Protein AF-A0A522DLZ8-F1 (afdb_monomer_lite)

Secondary structure (DSSP, 8-state):
----------TTS---GGGSHHHHHHHHHT--PPPPHHHHHHHHHHHHHHHHH-

Radius of gyration: 17.08 Å; chains: 1; bounding box: 38×20×42 Å

Sequence (54 aa):
MIENTVRVFRSEEGLPREKQLAWKIAKVAADPVEVTDEVAEMVINRVIDNAAVA

pLDDT: mean 93.91, std 4.95, range [73.44, 98.5]

Foldseek 3Di:
DDDQDDDDDDPVPDDPPCNDPVNVVVCVVPPPDDDDPVNVVVVVVVVVVVVVVD

Structure (mmCIF, N/CA/C/O backbone):
data_AF-A0A522DLZ8-F1
#
_entry.id   AF-A0A522DLZ8-F1
#
loop_
_atom_site.group_PDB
_atom_site.id
_atom_site.type_symbol
_atom_site.label_atom_id
_atom_site.label_alt_id
_atom_site.label_comp_id
_atom_site.label_asym_id
_atom_site.label_entity_id
_atom_site.label_seq_id
_atom_site.pdbx_PDB_ins_code
_atom_site.Cartn_x
_atom_site.Cartn_y
_atom_site.Cartn_z
_atom_site.occupancy
_atom_site.B_iso_or_equiv
_atom_site.auth_seq_id
_atom_site.auth_comp_id
_atom_site.auth_asym_id
_atom_site.auth_atom_id
_atom_site.pdbx_PDB_model_num
ATOM 1 N N . MET A 1 1 ? -14.753 3.804 -7.356 1.00 73.44 1 MET A N 1
ATOM 2 C CA . MET A 1 1 ? -14.063 4.453 -6.220 1.00 73.44 1 MET A CA 1
ATOM 3 C C . MET A 1 1 ? -14.608 3.866 -4.930 1.00 73.44 1 MET A C 1
ATOM 5 O O . MET A 1 1 ? -15.822 3.776 -4.809 1.00 73.44 1 MET A O 1
ATOM 9 N N . ILE A 1 2 ? -13.748 3.406 -4.016 1.00 82.50 2 ILE A N 1
ATOM 10 C CA . ILE A 1 2 ? -14.184 2.897 -2.704 1.00 82.50 2 ILE A CA 1
ATOM 11 C C . ILE A 1 2 ? -14.242 4.078 -1.736 1.00 82.50 2 ILE A C 1
ATOM 13 O O . ILE A 1 2 ? -13.210 4.668 -1.419 1.00 82.50 2 ILE A O 1
ATOM 17 N N . GLU A 1 3 ? -15.433 4.412 -1.250 1.00 89.19 3 GLU A N 1
ATOM 18 C CA . GLU A 1 3 ? -15.606 5.445 -0.230 1.00 89.19 3 GLU A CA 1
ATOM 19 C C . GLU A 1 3 ? -15.443 4.853 1.173 1.00 89.19 3 GLU A C 1
ATOM 21 O O . GLU A 1 3 ? -16.090 3.874 1.545 1.00 89.19 3 GLU A O 1
ATOM 26 N N . ASN A 1 4 ? -14.557 5.453 1.971 1.00 90.50 4 ASN A N 1
ATOM 27 C CA . ASN A 1 4 ? -14.320 5.058 3.353 1.00 90.50 4 ASN A CA 1
ATOM 28 C C . ASN A 1 4 ? -14.752 6.185 4.291 1.00 90.50 4 ASN A C 1
ATOM 30 O O . ASN A 1 4 ? -14.041 7.173 4.441 1.00 90.50 4 ASN A O 1
ATOM 34 N N . THR A 1 5 ? -15.883 6.022 4.978 1.00 90.19 5 THR A N 1
ATOM 35 C CA . THR A 1 5 ? -16.281 6.958 6.037 1.00 90.19 5 THR A CA 1
ATOM 36 C C . THR A 1 5 ? -15.336 6.829 7.230 1.00 90.19 5 THR A C 1
ATOM 38 O O . THR A 1 5 ? -15.133 5.729 7.761 1.00 90.19 5 THR A O 1
ATOM 41 N N . VAL A 1 6 ? -14.763 7.956 7.653 1.00 92.44 6 VAL A N 1
ATOM 42 C CA . VAL A 1 6 ? -13.840 8.048 8.789 1.00 92.44 6 VAL A CA 1
ATOM 43 C C . VAL A 1 6 ? -14.446 8.958 9.848 1.00 92.44 6 VAL A C 1
ATOM 45 O O . VAL A 1 6 ? -14.934 10.042 9.544 1.00 92.44 6 VAL A O 1
ATOM 48 N N . ARG A 1 7 ? -14.398 8.509 11.102 1.00 93.00 7 ARG A N 1
ATOM 49 C CA . ARG A 1 7 ? -14.726 9.311 12.281 1.00 93.00 7 ARG A CA 1
ATOM 50 C C . ARG A 1 7 ? -13.770 8.975 13.414 1.00 93.00 7 ARG A C 1
ATOM 52 O O . ARG A 1 7 ? -13.169 7.902 13.422 1.00 93.00 7 ARG A O 1
ATOM 59 N N . VAL A 1 8 ? -13.698 9.860 14.397 1.00 93.25 8 VAL A N 1
ATOM 60 C CA . VAL A 1 8 ? -13.053 9.565 15.678 1.00 93.25 8 VAL A CA 1
ATOM 61 C C . VAL A 1 8 ? -13.932 8.622 16.511 1.00 93.25 8 VAL A C 1
ATOM 63 O O . VAL A 1 8 ? -15.162 8.682 16.436 1.00 93.25 8 VAL A O 1
ATOM 66 N N . PHE A 1 9 ? -13.301 7.746 17.291 1.00 93.75 9 PHE A N 1
ATOM 67 C CA . PHE A 1 9 ? -13.939 6.843 18.256 1.00 93.75 9 PHE A CA 1
ATOM 68 C C . PHE A 1 9 ? -13.330 7.113 19.631 1.00 93.75 9 PHE A C 1
ATOM 70 O O . PHE A 1 9 ? -12.116 7.306 19.725 1.00 93.75 9 PHE A O 1
ATOM 77 N N . ARG A 1 10 ? -14.143 7.138 20.693 1.00 94.12 10 ARG A N 1
ATOM 78 C CA . ARG A 1 10 ? -13.606 7.155 22.060 1.00 94.12 10 ARG A CA 1
ATOM 79 C C . ARG A 1 10 ? -12.943 5.815 22.359 1.00 94.12 10 ARG A C 1
ATOM 81 O O . ARG A 1 10 ? -13.382 4.786 21.861 1.00 94.12 10 ARG A O 1
ATOM 88 N N . SER A 1 11 ? -11.929 5.809 23.218 1.00 90.12 11 SER A N 1
ATOM 89 C CA . SER A 1 11 ? -11.181 4.585 23.545 1.00 90.12 11 SER A CA 1
ATOM 90 C C . SER A 1 11 ? -12.031 3.493 24.210 1.00 90.12 11 SER A C 1
ATOM 92 O O . SER A 1 11 ? -11.684 2.321 24.126 1.00 90.12 11 SER A O 1
ATOM 94 N N . GLU A 1 12 ? -13.138 3.867 24.859 1.00 94.06 12 GLU A N 1
ATOM 95 C CA . GLU A 1 12 ? -14.117 2.940 25.454 1.00 94.06 12 GLU A CA 1
ATOM 96 C C . GLU A 1 12 ? -15.070 2.313 24.420 1.00 94.06 12 GLU A C 1
ATOM 98 O O . GLU A 1 12 ? -15.654 1.257 24.663 1.00 94.06 12 GLU A O 1
ATOM 103 N N . GLU A 1 13 ? -15.223 2.941 23.249 1.00 89.88 13 GLU A N 1
ATOM 104 C CA . GLU A 1 13 ? -16.003 2.402 22.140 1.00 89.88 13 GLU A CA 1
ATOM 105 C C . GLU A 1 13 ? -15.160 1.325 21.443 1.00 89.88 13 GLU A C 1
ATOM 107 O O . GLU A 1 13 ? -14.278 1.629 20.640 1.00 89.88 13 GLU A O 1
ATOM 112 N N . GLY A 1 14 ? -15.414 0.049 21.742 1.00 89.75 14 GLY A N 1
ATOM 113 C CA . GLY A 1 14 ? -14.733 -1.063 21.077 1.00 89.75 14 GLY A CA 1
ATOM 114 C C . GLY A 1 14 ? -14.834 -0.960 19.548 1.00 89.75 14 GLY A C 1
ATOM 115 O O . GLY A 1 14 ? -15.923 -1.048 18.977 1.00 89.75 14 GLY A O 1
ATOM 116 N N . LEU A 1 15 ? -13.692 -0.786 18.876 1.00 93.75 15 LEU A N 1
ATOM 117 C CA . LEU A 1 15 ? -13.599 -0.671 17.420 1.00 93.75 15 LEU A CA 1
ATOM 118 C C . LEU A 1 15 ? -12.934 -1.924 16.830 1.00 93.75 15 LEU A C 1
ATOM 120 O O . LEU A 1 15 ? -11.727 -2.111 17.019 1.00 93.75 15 LEU A O 1
ATOM 124 N N . PRO A 1 16 ? -13.675 -2.756 16.072 1.00 94.31 16 PRO A N 1
ATOM 125 C CA . PRO A 1 16 ? -13.094 -3.878 15.344 1.00 94.31 16 PRO A CA 1
ATOM 126 C C . PRO A 1 16 ? -11.932 -3.437 14.452 1.00 94.31 16 PRO A C 1
ATOM 128 O O . PRO A 1 16 ? -12.003 -2.383 13.810 1.00 94.31 16 PRO A O 1
ATOM 131 N N . ARG A 1 17 ? -10.876 -4.255 14.387 1.00 93.62 17 ARG A N 1
ATOM 132 C CA . ARG A 1 17 ? -9.638 -3.941 13.659 1.00 93.62 17 ARG A CA 1
ATOM 133 C C . ARG A 1 17 ? -9.918 -3.621 12.194 1.00 93.62 17 ARG A C 1
ATOM 135 O O . ARG A 1 17 ? -9.381 -2.657 11.665 1.00 93.62 17 ARG A O 1
ATOM 142 N N . GLU A 1 18 ? -10.847 -4.343 11.582 1.00 94.12 18 GLU A N 1
ATOM 143 C CA . GLU A 1 18 ? -11.244 -4.209 10.182 1.00 94.12 18 GLU A CA 1
ATOM 144 C C . GLU A 1 18 ? -11.893 -2.855 9.868 1.00 94.12 18 GLU A C 1
ATOM 146 O O . GLU A 1 18 ? -11.876 -2.391 8.726 1.00 94.12 18 GLU A O 1
ATOM 151 N N . LYS A 1 19 ? -12.472 -2.205 10.885 1.00 92.50 19 LYS A N 1
ATOM 152 C CA . LYS A 1 19 ? -13.100 -0.886 10.759 1.00 92.50 19 LYS A CA 1
ATOM 153 C C 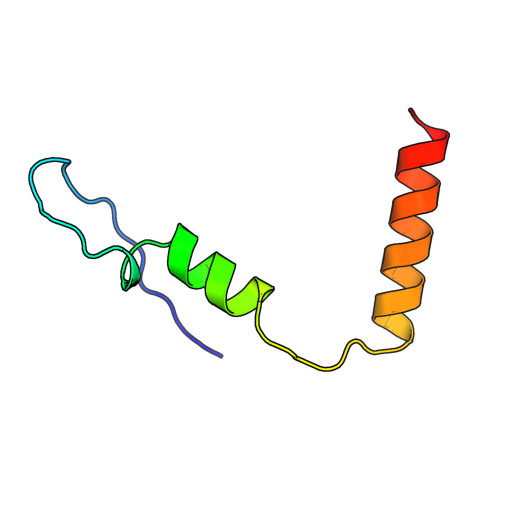. LYS A 1 19 ? -12.111 0.263 10.954 1.00 92.50 19 LYS A C 1
ATOM 155 O O . LYS A 1 19 ? -12.450 1.396 10.609 1.00 92.50 19 LYS A O 1
ATOM 160 N N . GLN A 1 20 ? -10.908 -0.006 11.461 1.00 94.25 20 GLN A N 1
ATOM 161 C CA . GLN A 1 20 ? -9.869 1.005 11.632 1.00 94.25 20 GLN A CA 1
ATOM 162 C C . GLN A 1 20 ? -9.381 1.512 10.271 1.00 94.25 20 GLN A C 1
ATOM 164 O O . GLN A 1 20 ? -9.211 0.740 9.325 1.00 94.25 20 GLN A O 1
ATOM 169 N N . LEU A 1 21 ? -9.104 2.815 10.172 1.00 94.56 21 LEU A N 1
ATOM 170 C CA . LEU A 1 21 ? -8.553 3.404 8.948 1.00 94.56 21 LEU A CA 1
ATOM 171 C C . LEU A 1 21 ? -7.219 2.748 8.557 1.00 94.56 21 LEU A C 1
ATOM 173 O O . LEU A 1 21 ? -7.012 2.446 7.386 1.00 94.56 21 LEU A O 1
ATOM 177 N N . ALA A 1 22 ? -6.364 2.449 9.539 1.00 95.06 22 ALA A N 1
ATOM 178 C CA . ALA A 1 22 ? -5.090 1.771 9.310 1.00 95.06 22 ALA A CA 1
ATOM 179 C C . ALA A 1 22 ? -5.265 0.403 8.627 1.00 95.06 22 ALA A C 1
ATOM 181 O O . ALA A 1 22 ? -4.526 0.082 7.701 1.00 95.06 22 ALA A O 1
ATOM 182 N N . TRP A 1 23 ? -6.279 -0.377 9.020 1.00 95.88 23 TRP A N 1
ATOM 183 C CA . TRP A 1 23 ? -6.579 -1.657 8.374 1.00 95.88 23 TRP A CA 1
ATOM 184 C C . TRP A 1 23 ? -7.029 -1.480 6.926 1.00 95.88 23 TRP A C 1
ATOM 186 O O . TRP A 1 23 ? -6.590 -2.209 6.042 1.00 95.88 23 TRP A O 1
ATOM 196 N N . LYS A 1 24 ? -7.886 -0.489 6.670 1.00 94.12 24 LYS A N 1
ATOM 197 C CA . LYS A 1 24 ? -8.368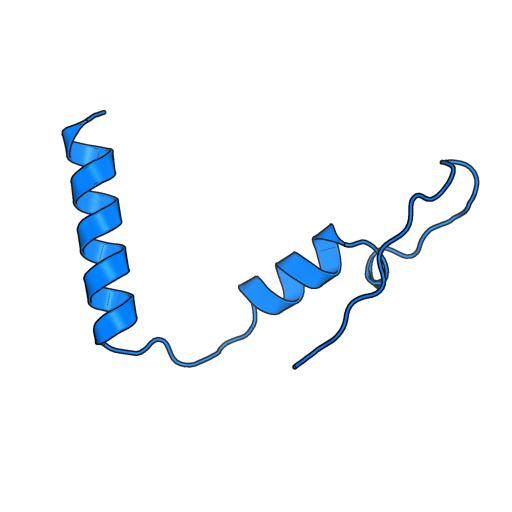 -0.176 5.320 1.00 94.12 24 LYS A CA 1
ATOM 198 C C . LYS A 1 24 ? -7.222 0.253 4.397 1.00 94.12 24 LYS A C 1
ATOM 200 O O . LYS A 1 24 ? -7.169 -0.218 3.268 1.00 94.12 24 LYS A O 1
ATOM 205 N N . ILE A 1 25 ? -6.288 1.074 4.889 1.00 95.75 25 ILE A N 1
ATOM 206 C CA . ILE A 1 25 ? -5.069 1.453 4.152 1.00 95.75 25 ILE A CA 1
ATOM 207 C C . ILE A 1 25 ? -4.201 0.221 3.886 1.00 95.75 25 ILE A C 1
ATOM 209 O O . ILE A 1 25 ? -3.801 -0.001 2.748 1.00 95.75 25 ILE A O 1
ATOM 213 N N . ALA A 1 26 ? -3.958 -0.610 4.905 1.00 96.38 26 ALA A N 1
ATOM 214 C CA . ALA A 1 26 ?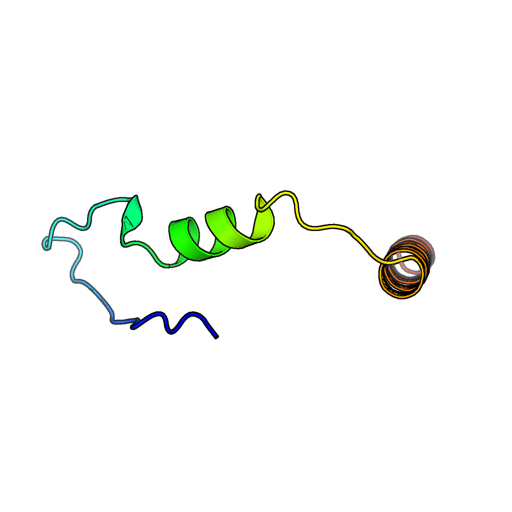 -3.162 -1.827 4.757 1.00 96.38 26 ALA A CA 1
ATOM 215 C C . ALA A 1 26 ? -3.764 -2.788 3.721 1.00 96.38 26 ALA A C 1
ATOM 217 O O . ALA A 1 26 ? -3.030 -3.390 2.947 1.00 96.38 26 ALA A O 1
ATOM 218 N N . LYS A 1 27 ? -5.098 -2.890 3.663 1.00 94.56 27 LYS A N 1
ATOM 219 C CA . LYS A 1 27 ? -5.796 -3.699 2.660 1.00 94.56 27 LYS A CA 1
ATOM 220 C C . LYS A 1 27 ? -5.531 -3.207 1.235 1.00 94.56 27 LYS A C 1
ATOM 222 O O . LYS A 1 27 ? -5.311 -4.037 0.369 1.00 94.56 27 LYS A O 1
ATOM 227 N N . VAL A 1 28 ? -5.551 -1.892 1.004 1.00 93.75 28 VAL A N 1
ATOM 228 C CA . VAL A 1 28 ? -5.233 -1.309 -0.313 1.00 93.75 28 VAL A CA 1
ATOM 229 C C . VAL A 1 28 ? -3.754 -1.502 -0.647 1.00 93.75 28 VAL A C 1
ATOM 231 O O . VAL A 1 28 ? -3.426 -1.864 -1.766 1.00 93.75 28 VAL A O 1
ATOM 234 N N . ALA A 1 29 ? -2.860 -1.309 0.323 1.00 94.81 29 ALA A N 1
ATOM 235 C CA . ALA A 1 29 ? -1.421 -1.475 0.115 1.00 94.81 29 ALA A CA 1
ATOM 236 C C . ALA A 1 29 ? -1.010 -2.930 -0.181 1.00 94.81 29 ALA A C 1
ATOM 238 O O . ALA A 1 29 ? -0.014 -3.155 -0.858 1.00 94.81 29 ALA A O 1
ATOM 239 N N . ALA A 1 30 ? -1.754 -3.905 0.345 1.00 96.06 30 ALA A N 1
ATOM 240 C CA . ALA A 1 30 ? -1.527 -5.330 0.115 1.00 96.06 30 ALA A CA 1
ATOM 241 C C . ALA A 1 30 ? -2.330 -5.894 -1.071 1.00 96.06 30 ALA A C 1
ATOM 243 O O . ALA A 1 30 ? -2.256 -7.096 -1.325 1.00 96.06 30 ALA A O 1
ATOM 244 N N . ASP A 1 31 ? -3.127 -5.068 -1.753 1.00 95.06 31 ASP A N 1
ATOM 2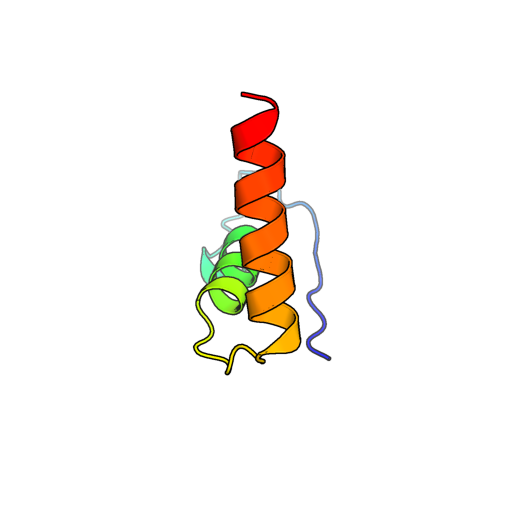45 C CA . ASP A 1 31 ? -3.899 -5.484 -2.921 1.00 95.06 31 ASP A CA 1
ATOM 246 C C . ASP A 1 31 ? -2.926 -5.861 -4.054 1.00 95.06 31 ASP A C 1
ATOM 248 O O . ASP A 1 31 ? -2.101 -5.022 -4.428 1.00 95.06 31 ASP A O 1
ATOM 252 N N . PRO A 1 32 ? -2.957 -7.101 -4.585 1.00 94.69 32 PRO A N 1
ATOM 253 C CA . PRO A 1 32 ? -2.040 -7.548 -5.632 1.00 94.69 32 PRO A CA 1
ATOM 254 C C . PRO A 1 32 ? -2.456 -7.002 -7.006 1.00 94.69 32 PRO A C 1
ATOM 256 O O . PRO A 1 32 ? -2.692 -7.756 -7.952 1.00 94.69 32 PRO A O 1
ATOM 259 N N . VAL A 1 33 ? -2.576 -5.682 -7.108 1.00 94.56 33 VAL A N 1
ATOM 260 C CA . VAL A 1 33 ? -2.827 -4.987 -8.367 1.00 94.56 33 VAL A CA 1
ATOM 261 C C . VAL A 1 33 ? -1.559 -4.950 -9.208 1.00 94.56 33 VAL A C 1
ATOM 263 O O . VAL A 1 33 ? -0.444 -4.870 -8.688 1.00 94.56 33 VAL A O 1
ATOM 266 N N . GLU A 1 34 ? -1.735 -5.014 -10.524 1.00 95.94 34 GLU A N 1
ATOM 267 C CA . GLU A 1 34 ? -0.631 -4.877 -11.466 1.00 95.94 34 GLU A CA 1
ATOM 268 C C . GLU A 1 34 ? 0.043 -3.508 -11.302 1.00 95.94 34 GLU A C 1
ATOM 270 O O . GLU A 1 34 ? -0.619 -2.470 -11.226 1.00 95.94 34 GLU A O 1
ATOM 275 N N . VAL A 1 35 ? 1.374 -3.518 -11.251 1.00 95.81 35 VAL A N 1
ATOM 276 C CA . VAL A 1 35 ? 2.189 -2.304 -11.277 1.00 95.81 35 VAL A CA 1
ATOM 277 C C . VAL A 1 35 ? 2.570 -2.051 -12.726 1.00 95.81 35 VAL A C 1
ATOM 279 O O . VAL A 1 35 ? 3.245 -2.877 -13.334 1.00 95.81 35 VAL A O 1
ATOM 282 N N . THR A 1 36 ? 2.130 -0.923 -13.279 1.00 97.94 36 THR A N 1
ATOM 283 C CA . THR A 1 36 ? 2.467 -0.549 -14.656 1.00 97.94 36 THR A CA 1
ATOM 284 C C . THR A 1 36 ? 3.937 -0.146 -14.771 1.00 97.94 36 THR A C 1
ATOM 286 O O . THR A 1 36 ? 4.537 0.326 -13.801 1.00 97.94 36 THR A O 1
ATOM 289 N N . ASP A 1 37 ? 4.504 -0.267 -15.973 1.00 98.31 37 ASP A N 1
ATOM 290 C CA . ASP A 1 37 ? 5.902 0.101 -16.237 1.00 98.31 37 ASP A CA 1
ATOM 291 C C . ASP A 1 37 ? 6.203 1.566 -15.871 1.00 98.31 37 ASP A C 1
ATOM 293 O O . ASP A 1 37 ? 7.216 1.848 -15.233 1.00 98.31 37 ASP A O 1
ATOM 297 N N . GLU A 1 38 ? 5.285 2.491 -16.178 1.00 98.25 38 GLU A N 1
ATOM 298 C CA . GLU A 1 38 ? 5.409 3.915 -15.823 1.00 98.25 38 GLU A CA 1
ATOM 299 C C . GLU A 1 38 ? 5.488 4.127 -14.299 1.00 98.25 38 GLU A C 1
ATOM 301 O O . GLU A 1 38 ? 6.297 4.914 -13.804 1.00 98.25 38 GLU A O 1
ATOM 306 N N . VAL A 1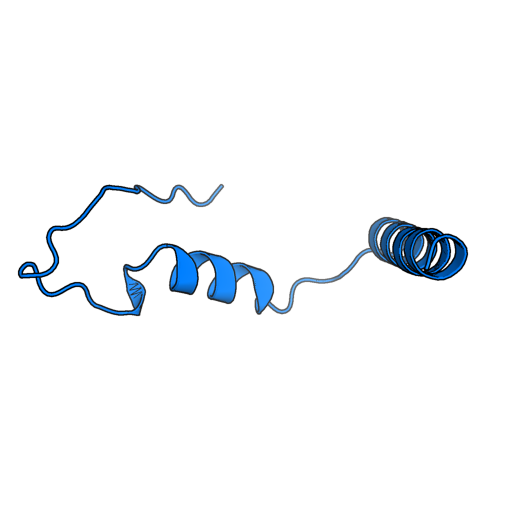 39 ? 4.677 3.395 -13.525 1.00 97.69 39 VAL A N 1
ATOM 307 C CA . VAL A 1 39 ? 4.712 3.471 -12.057 1.00 97.69 39 VAL A CA 1
ATOM 308 C C . VAL A 1 39 ? 6.015 2.877 -11.523 1.00 97.69 39 VAL A C 1
ATOM 310 O O . VAL A 1 39 ? 6.625 3.462 -10.625 1.00 97.69 39 VAL A O 1
ATOM 313 N N . ALA A 1 40 ? 6.464 1.746 -12.069 1.00 98.12 40 ALA A N 1
ATOM 314 C CA . ALA A 1 40 ? 7.715 1.111 -11.665 1.00 98.12 40 ALA A CA 1
ATOM 315 C C . ALA A 1 40 ? 8.927 2.028 -11.909 1.00 98.12 40 ALA A C 1
ATOM 317 O O . ALA A 1 40 ? 9.754 2.198 -11.010 1.00 98.12 40 ALA A O 1
ATOM 318 N N . GLU A 1 41 ? 9.001 2.674 -13.075 1.00 98.50 41 GLU A N 1
ATOM 319 C CA . GLU A 1 41 ? 10.053 3.638 -13.416 1.00 98.50 41 GLU A CA 1
ATOM 320 C C . GLU A 1 41 ? 10.099 4.805 -12.416 1.00 98.50 41 GLU A C 1
ATOM 322 O O . GLU A 1 41 ? 11.159 5.144 -11.881 1.00 98.50 41 GLU A O 1
ATOM 327 N N . MET A 1 42 ? 8.940 5.369 -12.071 1.00 98.31 42 MET A N 1
ATOM 328 C CA . MET A 1 42 ? 8.850 6.451 -11.088 1.00 98.31 42 MET A CA 1
ATOM 329 C C . MET A 1 42 ? 9.280 6.020 -9.679 1.00 98.31 42 MET A C 1
ATOM 331 O O . MET A 1 42 ? 9.937 6.788 -8.970 1.00 98.31 42 MET A O 1
ATOM 335 N N . VAL A 1 43 ? 8.944 4.796 -9.258 1.00 97.44 43 VAL A N 1
ATOM 336 C CA . VAL A 1 43 ? 9.385 4.249 -7.964 1.00 97.44 43 VAL A CA 1
ATOM 337 C C . VAL A 1 43 ? 10.906 4.079 -7.934 1.00 97.44 43 VAL A C 1
ATOM 339 O O . VAL A 1 43 ? 11.529 4.439 -6.934 1.00 97.44 43 VAL A O 1
ATOM 342 N N . ILE A 1 44 ? 11.513 3.596 -9.023 1.00 98.19 44 ILE A N 1
ATOM 343 C CA . ILE A 1 44 ? 12.973 3.460 -9.148 1.00 98.19 44 ILE A CA 1
ATOM 344 C C . ILE A 1 44 ? 13.653 4.824 -8.985 1.00 98.19 44 ILE A C 1
ATOM 346 O O . ILE A 1 44 ? 14.550 4.961 -8.149 1.00 98.19 44 ILE A O 1
ATOM 350 N N . ASN A 1 45 ? 13.180 5.844 -9.708 1.00 98.19 45 ASN A N 1
ATOM 351 C CA . ASN A 1 45 ? 13.716 7.204 -9.604 1.00 98.19 45 ASN A CA 1
ATOM 352 C C . ASN A 1 45 ? 13.637 7.731 -8.166 1.00 98.19 45 ASN A C 1
ATOM 354 O O . ASN A 1 45 ? 14.611 8.262 -7.637 1.00 98.19 45 ASN A O 1
ATOM 358 N N . ARG A 1 46 ? 12.518 7.491 -7.472 1.00 97.19 46 ARG A N 1
ATOM 359 C CA . ARG A 1 46 ? 12.350 7.930 -6.081 1.00 97.19 46 ARG A CA 1
ATOM 360 C C . ARG A 1 46 ? 13.324 7.270 -5.107 1.00 97.19 46 ARG A C 1
ATOM 362 O O . ARG A 1 46 ? 13.747 7.911 -4.143 1.00 97.19 46 ARG A O 1
ATOM 369 N N . VAL A 1 47 ? 13.647 5.996 -5.315 1.00 97.81 47 VAL A N 1
ATOM 370 C CA . VAL A 1 47 ? 14.644 5.293 -4.497 1.00 97.81 47 VAL A CA 1
ATOM 371 C C . VAL A 1 47 ? 16.026 5.915 -4.701 1.00 97.81 47 VAL A C 1
ATOM 373 O O . VAL A 1 47 ? 16.709 6.180 -3.713 1.00 97.81 47 VAL A O 1
ATOM 376 N N . ILE A 1 48 ? 16.404 6.198 -5.953 1.00 97.56 48 ILE A N 1
ATOM 377 C CA . ILE A 1 48 ? 17.678 6.849 -6.298 1.00 97.56 48 ILE A CA 1
ATOM 378 C C . ILE A 1 48 ? 17.765 8.240 -5.662 1.00 97.56 48 ILE A C 1
ATOM 380 O O . ILE A 1 48 ? 18.752 8.531 -4.989 1.00 97.56 48 ILE A O 1
ATOM 384 N N . ASP A 1 49 ? 16.722 9.062 -5.799 1.00 97.81 49 ASP A N 1
ATOM 385 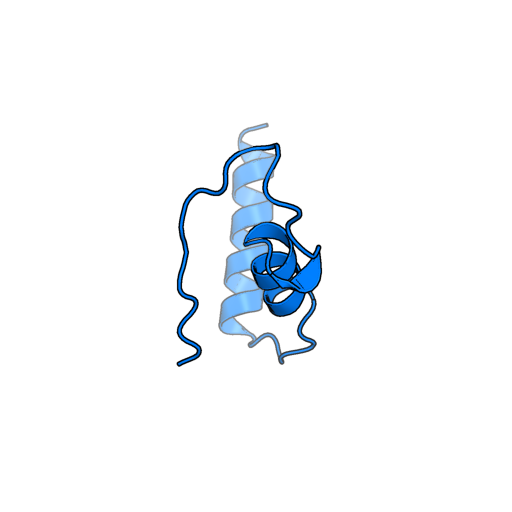C CA . ASP A 1 49 ? 16.684 10.418 -5.240 1.00 97.81 49 ASP A CA 1
ATOM 386 C C . ASP A 1 49 ? 16.867 10.421 -3.717 1.00 97.81 49 ASP A C 1
ATOM 388 O O . ASP A 1 49 ? 17.674 11.180 -3.180 1.00 97.81 49 ASP A O 1
ATOM 392 N N . ASN A 1 50 ? 16.148 9.548 -3.002 1.00 96.38 50 ASN A N 1
ATOM 393 C CA . ASN A 1 50 ? 16.268 9.457 -1.546 1.00 96.38 50 ASN A CA 1
ATOM 394 C C . ASN A 1 50 ? 17.665 8.971 -1.120 1.00 96.38 50 ASN A C 1
ATOM 396 O O . ASN A 1 50 ? 18.186 9.437 -0.110 1.00 96.38 50 ASN A O 1
ATOM 400 N N . ALA A 1 51 ? 18.260 8.039 -1.873 1.00 96.69 51 ALA A N 1
ATOM 401 C CA . ALA A 1 51 ? 19.590 7.508 -1.588 1.00 96.69 51 ALA A CA 1
ATOM 402 C C . ALA A 1 51 ? 20.708 8.515 -1.890 1.00 96.69 51 ALA A C 1
ATOM 404 O O . ALA A 1 51 ? 21.732 8.491 -1.223 1.00 96.69 51 ALA A O 1
ATOM 405 N N . ALA A 1 52 ? 20.522 9.402 -2.870 1.00 95.19 52 ALA A N 1
ATOM 406 C CA . ALA A 1 52 ? 21.499 10.431 -3.217 1.00 95.19 52 ALA A CA 1
ATOM 407 C C . ALA A 1 52 ? 21.594 11.560 -2.171 1.00 95.19 52 ALA A C 1
ATOM 409 O O . ALA A 1 52 ? 22.604 12.260 -2.121 1.00 95.19 52 ALA A O 1
ATOM 410 N N . VAL A 1 53 ? 20.541 11.760 -1.368 1.00 91.56 53 VAL A N 1
ATOM 411 C CA . VAL A 1 53 ? 20.480 12.781 -0.304 1.00 91.56 53 VAL A CA 1
ATOM 412 C C . VAL A 1 53 ? 20.940 12.247 1.060 1.00 91.56 53 VAL A C 1
ATOM 414 O O . VAL A 1 53 ? 21.399 13.042 1.882 1.00 91.56 53 VAL A O 1
ATOM 417 N N . ALA A 1 54 ? 20.770 10.946 1.316 1.00 74.19 54 ALA A N 1
ATOM 418 C CA . ALA A 1 54 ? 21.133 10.289 2.577 1.00 74.19 54 ALA A CA 1
ATOM 419 C C . ALA A 1 54 ? 22.654 10.165 2.762 1.00 74.19 54 ALA A C 1
ATOM 421 O O . ALA A 1 54 ? 23.101 10.340 3.919 1.00 74.19 54 ALA A O 1
#